Protein AF-A0A357VS96-F1 (afdb_monomer_lite)

Secondary structure (DSSP, 8-state):
-------EEE--HHHHT-TTSHHHHHHHTT-S---EEE--GGGHHHHHHHHHTTS-TT-S------SGGGGT---S--EEEE---SS--HHHHHHHHT-SEEEEHHHHHHHHHHT-PPP-EEPTT--BHHHHHHHHHHTT--HHHHHHHHHHTTPPPBS-TT----

Sequence (166 aa):
HKTNREIEVTDDSSIINEKGKDTAFFKESGAQNVILLKTNYEGLLEGYRRARKLLDEDIEYLIIEGNSILDFIRPTLVIYIDSGDSQEKESAIKAKGKADIIIDRENLEKLIKVGNSMKFKINFEQVSCFNAHVICKALNIKLPKFGKMLDDQNIKVRYCQLGLFK

pLDDT: mean 82.89, std 13.29, range [37.22, 96.75]

Foldseek 3Di:
DDPDFDKDKDQPPVVQCPPPDPSVVCVVVPNPGGMDIDGDLVNLLVSVVVNVVVDDPPDPDDDDDDQSCVVPDDDLAQEQEAAVDPDDDPSNVNSVVSHQKYAYPVQVVVCVVPVDDGDIDGDQPDQAVSSLVVCCVVVVNDSVRSLVVCVVVVHDHPPDPPPSRD

Radius of gyration: 17.97 Å; chains: 1; bounding box: 54×33×39 Å

Structure (mmCIF, N/CA/C/O backbone):
data_AF-A0A357VS96-F1
#
_entry.id   AF-A0A357VS96-F1
#
loop_
_atom_site.group_PDB
_atom_site.id
_atom_site.type_symbol
_atom_site.label_atom_id
_atom_site.label_alt_id
_atom_site.label_comp_id
_atom_site.label_asym_id
_atom_site.label_entity_id
_atom_site.label_seq_id
_atom_site.pdbx_PDB_ins_code
_atom_site.Cartn_x
_atom_site.Cartn_y
_atom_site.Cartn_z
_atom_site.occupancy
_atom_site.B_iso_or_equiv
_atom_site.auth_seq_id
_atom_site.auth_comp_id
_atom_site.auth_asym_id
_atom_site.auth_atom_id
_atom_site.pdbx_PDB_model_num
ATOM 1 N N . HIS A 1 1 ? 28.939 12.787 -7.148 1.00 42.66 1 HIS A N 1
ATOM 2 C CA . HIS A 1 1 ? 28.144 11.551 -7.002 1.00 42.66 1 HIS A CA 1
ATOM 3 C C . HIS A 1 1 ? 27.501 11.221 -8.342 1.00 42.66 1 HIS A C 1
ATOM 5 O O . HIS A 1 1 ? 26.777 12.058 -8.861 1.00 42.66 1 HIS A O 1
ATOM 11 N N . LYS A 1 2 ? 27.832 10.077 -8.959 1.00 37.22 2 LYS A N 1
ATOM 12 C CA . LYS A 1 2 ? 27.220 9.647 -10.227 1.00 37.22 2 LYS A CA 1
ATOM 13 C C . LYS A 1 2 ? 25.803 9.139 -9.938 1.00 37.22 2 LYS A C 1
ATOM 15 O O . LYS A 1 2 ? 25.635 8.062 -9.382 1.00 37.22 2 LYS A O 1
ATOM 20 N N . THR A 1 3 ? 24.808 9.943 -10.282 1.00 46.16 3 THR A N 1
ATOM 21 C CA . THR A 1 3 ? 23.375 9.634 -10.255 1.00 46.16 3 THR A CA 1
ATOM 22 C C . THR A 1 3 ? 23.017 8.724 -11.431 1.00 46.16 3 THR A C 1
ATOM 24 O O . THR A 1 3 ? 22.400 9.166 -12.398 1.00 46.16 3 THR A O 1
ATOM 27 N N . ASN A 1 4 ? 23.423 7.451 -11.398 1.00 51.84 4 ASN A N 1
ATOM 28 C CA . ASN A 1 4 ? 22.893 6.503 -12.378 1.00 51.84 4 ASN A CA 1
ATOM 29 C C . ASN A 1 4 ? 21.443 6.183 -11.985 1.00 51.84 4 ASN A C 1
ATOM 31 O O . ASN A 1 4 ? 21.188 5.593 -10.936 1.00 51.84 4 ASN A O 1
ATOM 35 N N . ARG A 1 5 ? 20.480 6.648 -12.790 1.00 64.69 5 ARG A N 1
ATOM 36 C CA . ARG A 1 5 ? 19.056 6.298 -12.669 1.00 64.69 5 ARG A CA 1
ATOM 37 C C . ARG A 1 5 ? 18.839 4.927 -13.304 1.00 64.69 5 ARG A C 1
ATOM 39 O O . ARG A 1 5 ? 18.261 4.830 -14.384 1.00 64.69 5 ARG A O 1
ATOM 46 N N . GLU A 1 6 ? 19.365 3.883 -12.678 1.00 86.06 6 GLU A N 1
ATOM 47 C CA . GLU A 1 6 ? 19.034 2.520 -13.088 1.00 86.06 6 GLU A CA 1
ATOM 48 C C . GLU A 1 6 ? 17.599 2.229 -12.651 1.00 86.06 6 GLU A C 1
ATOM 50 O O . GLU A 1 6 ? 17.299 2.111 -11.464 1.00 86.06 6 GLU A O 1
ATOM 55 N N . ILE A 1 7 ? 16.706 2.223 -13.641 1.00 95.12 7 ILE A N 1
ATOM 56 C CA . ILE A 1 7 ? 15.288 1.913 -13.494 1.00 95.12 7 ILE A CA 1
ATOM 57 C C . ILE A 1 7 ? 15.057 0.591 -14.218 1.00 95.12 7 ILE A C 1
ATOM 59 O O . ILE A 1 7 ? 15.095 0.542 -15.448 1.00 95.12 7 ILE A O 1
ATOM 63 N N . GLU A 1 8 ? 14.796 -0.460 -13.453 1.00 96.00 8 GLU A N 1
ATOM 64 C CA . GLU A 1 8 ? 14.389 -1.773 -13.947 1.00 96.00 8 GLU A CA 1
ATOM 65 C C . GLU A 1 8 ? 12.875 -1.905 -13.757 1.00 96.00 8 GLU A C 1
ATOM 67 O O . GLU A 1 8 ? 12.371 -1.768 -12.641 1.00 96.00 8 GLU A O 1
ATOM 72 N N . VAL A 1 9 ? 12.150 -2.140 -14.850 1.00 96.50 9 VAL A N 1
ATOM 73 C CA . VAL A 1 9 ? 10.712 -2.433 -14.842 1.00 96.50 9 VAL A CA 1
ATOM 74 C C . VAL A 1 9 ? 10.491 -3.672 -15.686 1.00 96.50 9 VAL A C 1
ATOM 76 O O . VAL A 1 9 ? 10.899 -3.686 -16.846 1.00 96.50 9 VAL A O 1
ATOM 79 N N . THR A 1 10 ? 9.873 -4.698 -15.110 1.00 95.25 10 THR A N 1
ATOM 80 C CA . THR A 1 10 ? 9.643 -5.966 -15.805 1.00 95.25 10 THR A CA 1
ATOM 81 C C . THR A 1 10 ? 8.394 -6.678 -15.295 1.00 95.25 10 THR A C 1
ATOM 83 O O . THR A 1 10 ? 8.080 -6.640 -14.104 1.00 95.25 10 THR A O 1
ATOM 86 N N . ASP A 1 11 ? 7.701 -7.334 -16.215 1.00 94.38 11 ASP A N 1
ATOM 87 C CA . ASP A 1 11 ? 6.606 -8.286 -16.023 1.00 94.38 11 ASP A CA 1
ATOM 88 C C . ASP A 1 11 ? 7.006 -9.703 -16.493 1.00 94.38 11 ASP A C 1
ATOM 90 O O . ASP A 1 11 ? 6.162 -10.593 -16.620 1.00 94.38 11 ASP A O 1
ATOM 94 N N . ASP A 1 12 ? 8.306 -9.936 -16.731 1.00 95.19 12 ASP A N 1
ATOM 95 C CA . ASP A 1 12 ? 8.836 -11.223 -17.182 1.00 95.19 12 ASP A CA 1
ATOM 96 C C . ASP A 1 12 ? 8.476 -12.334 -16.188 1.00 95.19 12 ASP A C 1
ATOM 98 O O . ASP A 1 12 ? 8.900 -12.348 -15.028 1.00 95.19 12 ASP A O 1
ATOM 102 N N . SER A 1 13 ? 7.718 -13.314 -16.677 1.00 93.12 13 SER A N 1
ATOM 103 C CA . SER A 1 13 ? 7.218 -14.433 -15.881 1.00 93.12 13 SER A CA 1
ATOM 104 C C . SER A 1 13 ? 8.324 -15.251 -15.208 1.00 93.12 13 SER A C 1
ATOM 106 O O . SER A 1 13 ? 8.076 -15.820 -14.147 1.00 93.12 13 SER A O 1
ATOM 108 N N . SER A 1 14 ? 9.529 -15.323 -15.777 1.00 93.94 14 SER A N 1
ATOM 109 C CA . SER A 1 14 ? 10.661 -16.031 -15.164 1.00 93.94 14 SER A CA 1
ATOM 110 C C . SER A 1 14 ? 11.183 -15.331 -13.906 1.00 93.94 14 SER A C 1
ATOM 112 O O . SER A 1 14 ? 11.597 -16.002 -12.963 1.00 93.94 14 SER A O 1
ATOM 114 N N . ILE A 1 15 ? 11.100 -13.997 -13.864 1.00 93.12 15 ILE A N 1
ATOM 115 C CA . ILE A 1 15 ? 11.494 -13.172 -12.717 1.00 93.12 15 ILE A CA 1
ATOM 116 C C . ILE A 1 15 ? 10.352 -13.110 -11.699 1.00 93.12 15 ILE A C 1
ATOM 118 O O . ILE A 1 15 ? 10.576 -13.281 -10.501 1.00 93.12 15 ILE A O 1
ATOM 122 N N . ILE A 1 16 ? 9.122 -12.885 -12.172 1.00 94.75 16 ILE A N 1
ATOM 123 C CA . ILE A 1 16 ? 7.942 -12.732 -11.314 1.00 94.75 16 ILE A CA 1
ATOM 124 C C . ILE A 1 16 ? 7.650 -14.010 -10.525 1.00 94.75 16 ILE A C 1
ATOM 126 O O . ILE A 1 16 ? 7.382 -13.922 -9.329 1.00 94.75 16 ILE A O 1
ATOM 130 N N . ASN A 1 17 ? 7.740 -15.181 -11.163 1.00 93.25 17 ASN A N 1
ATOM 131 C CA . ASN A 1 17 ? 7.393 -16.468 -10.550 1.00 93.25 17 ASN A CA 1
ATOM 132 C C . ASN A 1 17 ? 8.564 -17.139 -9.812 1.00 93.25 17 ASN A C 1
ATOM 134 O O . ASN A 1 17 ? 8.486 -18.323 -9.473 1.00 93.25 17 ASN A O 1
ATOM 138 N N . GLU A 1 18 ? 9.669 -16.427 -9.583 1.00 94.31 18 GLU A N 1
ATOM 139 C CA . GLU A 1 18 ? 10.793 -16.981 -8.837 1.00 94.31 18 GLU A CA 1
ATOM 140 C C . GLU A 1 18 ? 10.385 -17.246 -7.378 1.00 94.31 18 GLU A C 1
ATOM 142 O O . GLU A 1 18 ? 10.033 -16.335 -6.625 1.00 94.31 18 GLU A O 1
ATOM 147 N N . LYS A 1 19 ? 10.423 -18.523 -6.979 1.00 91.50 19 LYS A N 1
ATOM 148 C CA . LYS A 1 19 ? 9.942 -18.973 -5.667 1.00 91.50 19 LYS A CA 1
ATOM 149 C C . LYS A 1 19 ? 10.641 -18.248 -4.520 1.00 91.50 19 LYS A C 1
ATOM 151 O O . LYS A 1 19 ? 11.864 -18.147 -4.485 1.00 91.50 19 LYS A O 1
ATOM 156 N N . GLY A 1 20 ? 9.846 -17.834 -3.536 1.00 88.88 20 GLY A N 1
ATOM 157 C CA . GLY A 1 20 ? 10.329 -17.165 -2.329 1.00 88.88 20 GLY A CA 1
ATOM 158 C C . GLY A 1 20 ? 10.522 -15.654 -2.471 1.00 88.88 20 GLY A C 1
ATOM 159 O O . GLY A 1 20 ? 10.934 -15.028 -1.499 1.00 88.88 20 GLY A O 1
ATOM 160 N N . LYS A 1 21 ? 10.217 -15.065 -3.636 1.00 91.06 21 LYS A N 1
ATOM 161 C CA . LYS A 1 21 ? 10.172 -13.608 -3.822 1.00 91.06 21 LYS A CA 1
ATOM 162 C C . LYS A 1 21 ? 8.767 -13.046 -3.619 1.00 91.06 21 LYS A C 1
ATOM 164 O O . LYS A 1 21 ? 7.775 -13.718 -3.895 1.00 91.06 21 LYS A O 1
ATOM 169 N N . ASP A 1 22 ? 8.697 -11.773 -3.236 1.00 88.44 22 ASP A N 1
ATOM 170 C CA . ASP A 1 22 ? 7.440 -11.041 -3.016 1.00 88.44 22 ASP A CA 1
ATOM 171 C C . ASP A 1 22 ? 6.542 -11.036 -4.264 1.00 88.44 22 ASP A C 1
ATOM 173 O O . ASP A 1 22 ? 5.327 -11.213 -4.181 1.00 88.44 22 ASP A O 1
ATOM 177 N N . THR A 1 23 ? 7.141 -10.942 -5.455 1.00 91.94 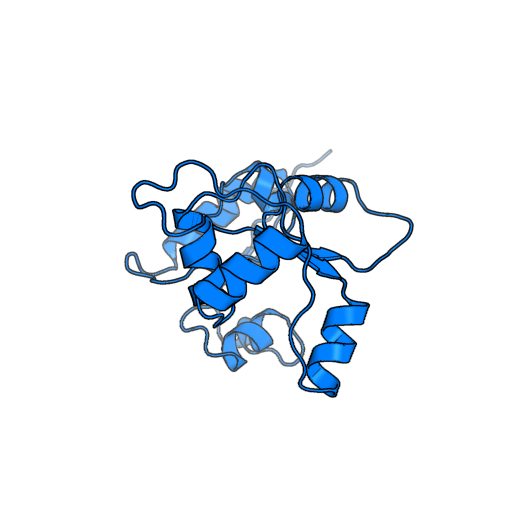23 THR A N 1
ATOM 178 C CA . THR A 1 23 ? 6.417 -11.004 -6.735 1.00 91.94 23 THR A CA 1
ATOM 179 C C . THR A 1 23 ? 5.705 -12.339 -6.952 1.00 91.94 23 THR A C 1
ATOM 181 O O . THR A 1 23 ? 4.584 -12.353 -7.465 1.00 91.94 23 THR A O 1
ATOM 184 N N . ALA A 1 24 ? 6.311 -13.449 -6.521 1.00 92.31 24 ALA A N 1
ATOM 185 C CA . ALA A 1 24 ? 5.697 -14.767 -6.618 1.00 92.31 24 ALA A CA 1
ATOM 186 C C . ALA A 1 24 ? 4.523 -14.882 -5.640 1.00 92.31 24 ALA A C 1
ATOM 188 O O . ALA A 1 24 ? 3.460 -15.359 -6.028 1.00 92.31 24 ALA A O 1
ATOM 189 N N . PHE A 1 25 ? 4.658 -14.343 -4.422 1.00 91.94 25 PHE A N 1
ATOM 190 C CA . PHE A 1 25 ? 3.556 -14.292 -3.457 1.00 91.94 25 PHE A CA 1
ATOM 191 C C . PHE A 1 25 ? 2.351 -13.503 -3.978 1.00 91.94 25 PHE A C 1
ATOM 193 O O . PHE A 1 25 ? 1.216 -13.964 -3.829 1.00 91.94 25 PHE A O 1
ATOM 200 N N . PHE A 1 26 ? 2.560 -12.352 -4.631 1.00 92.56 26 PHE A N 1
ATOM 201 C CA . PHE A 1 26 ? 1.460 -11.619 -5.270 1.00 92.56 26 PHE A CA 1
ATOM 202 C C . PHE A 1 26 ? 0.765 -12.463 -6.339 1.00 92.56 26 PHE A C 1
ATOM 204 O O . PHE A 1 26 ? -0.468 -12.512 -6.381 1.00 92.56 26 PHE A O 1
ATOM 211 N N . LYS A 1 27 ? 1.540 -13.162 -7.175 1.00 93.19 27 LYS A N 1
ATOM 212 C CA . LYS A 1 27 ? 0.986 -14.001 -8.238 1.00 93.19 27 LYS A CA 1
ATOM 213 C C . LYS A 1 27 ? 0.190 -15.185 -7.685 1.00 93.19 27 LYS A C 1
ATOM 215 O O . LYS A 1 27 ? -0.939 -15.411 -8.115 1.00 93.19 27 LYS A O 1
ATOM 220 N N . GLU A 1 28 ? 0.739 -15.892 -6.700 1.00 93.31 28 GLU A N 1
ATOM 221 C CA . GLU A 1 28 ? 0.096 -17.023 -6.014 1.00 93.31 28 GLU A CA 1
ATOM 222 C C . GLU A 1 28 ? -1.173 -16.604 -5.257 1.00 93.31 28 GLU A C 1
ATOM 224 O O . GLU A 1 28 ? -2.133 -17.369 -5.184 1.00 93.31 28 GLU A O 1
ATOM 229 N N . SER A 1 29 ? -1.217 -15.363 -4.763 1.00 90.50 29 SER A N 1
ATOM 230 C CA . SER A 1 29 ? -2.394 -14.780 -4.104 1.00 90.50 29 SER A CA 1
ATOM 231 C C . SER A 1 29 ? -3.509 -14.371 -5.079 1.00 90.50 29 SER A C 1
ATOM 233 O O . SER A 1 29 ? -4.541 -13.860 -4.648 1.00 90.50 29 SER A O 1
ATOM 235 N N . GLY A 1 30 ? -3.322 -14.591 -6.386 1.00 91.75 30 GLY A N 1
ATOM 236 C CA . GLY A 1 30 ? -4.333 -14.355 -7.416 1.00 91.75 30 GLY A CA 1
ATOM 237 C C . GLY A 1 30 ? -4.215 -13.019 -8.152 1.00 91.75 30 GLY A C 1
ATOM 238 O O . GLY A 1 30 ? -5.141 -12.656 -8.877 1.00 91.75 30 GLY A O 1
ATOM 239 N N . ALA A 1 31 ? -3.105 -12.284 -8.012 1.00 92.75 31 ALA A N 1
ATOM 240 C CA . ALA A 1 31 ? -2.889 -11.079 -8.809 1.00 92.75 31 ALA A CA 1
ATOM 241 C C . ALA A 1 31 ? -2.842 -11.415 -10.313 1.00 92.75 31 ALA A C 1
ATOM 243 O O . ALA A 1 31 ? -2.077 -12.274 -10.767 1.00 92.75 31 ALA A O 1
ATOM 244 N N . GLN A 1 32 ? -3.658 -10.715 -11.104 1.00 92.25 32 GLN A N 1
ATOM 245 C CA . GLN A 1 32 ? -3.711 -10.905 -12.556 1.00 92.25 32 GLN A CA 1
ATOM 246 C C . GLN A 1 32 ? -2.398 -10.453 -13.204 1.00 92.25 32 GLN A C 1
ATOM 248 O O . GLN A 1 32 ? -1.726 -11.259 -13.851 1.00 92.25 32 GLN A O 1
ATOM 253 N N . ASN A 1 33 ? -1.980 -9.221 -12.907 1.00 92.62 33 ASN A N 1
ATOM 254 C CA . ASN A 1 33 ? -0.752 -8.613 -13.412 1.00 92.62 33 ASN A CA 1
ATOM 255 C C . ASN A 1 33 ? 0.181 -8.305 -12.232 1.00 92.62 33 ASN A C 1
ATOM 257 O O . ASN A 1 33 ? -0.258 -7.757 -11.220 1.00 92.62 33 ASN A O 1
ATOM 261 N N . VAL A 1 34 ? 1.464 -8.654 -12.353 1.00 95.31 34 VAL A N 1
ATOM 262 C CA . VAL A 1 34 ? 2.495 -8.356 -11.345 1.00 95.31 34 VAL A CA 1
ATOM 263 C C . VAL A 1 34 ? 3.687 -7.743 -12.058 1.00 95.31 34 VAL A C 1
ATOM 265 O O . VAL A 1 34 ? 4.185 -8.310 -13.026 1.00 95.31 34 VAL A O 1
ATOM 268 N N . ILE A 1 35 ? 4.135 -6.588 -11.572 1.00 96.56 35 ILE A N 1
ATOM 269 C CA . ILE A 1 35 ? 5.260 -5.849 -12.142 1.00 96.56 35 ILE A CA 1
ATOM 270 C C . ILE A 1 35 ? 6.289 -5.627 -11.052 1.00 96.56 35 ILE A C 1
ATOM 272 O O . ILE A 1 35 ? 5.976 -5.127 -9.972 1.00 96.56 35 ILE A O 1
ATOM 276 N N . LEU A 1 36 ? 7.534 -5.946 -11.373 1.00 96.44 36 LEU A N 1
ATOM 277 C CA . LEU A 1 36 ? 8.682 -5.599 -10.564 1.00 96.44 36 LEU A CA 1
ATOM 278 C C . LEU A 1 36 ? 9.220 -4.238 -11.010 1.00 96.44 36 LEU A C 1
ATOM 280 O O . LEU A 1 36 ? 9.577 -4.057 -12.172 1.00 96.44 36 LEU A O 1
ATOM 284 N N . LEU A 1 37 ? 9.309 -3.298 -10.069 1.00 96.25 37 LEU A N 1
ATOM 285 C CA . LEU A 1 37 ? 9.976 -2.010 -10.241 1.00 96.25 37 LEU A CA 1
ATOM 286 C C . LEU A 1 37 ? 11.151 -1.921 -9.262 1.00 96.25 37 LEU A C 1
ATOM 288 O O . LEU A 1 37 ? 10.939 -1.853 -8.053 1.00 96.25 37 LEU A O 1
ATOM 292 N N . LYS A 1 38 ? 12.383 -1.864 -9.777 1.00 95.12 38 LYS A N 1
ATOM 293 C CA . LYS A 1 38 ? 13.580 -1.566 -8.978 1.00 95.12 38 LYS A CA 1
ATOM 294 C C . LYS A 1 38 ? 14.207 -0.259 -9.432 1.00 95.12 38 LYS A C 1
ATOM 296 O O . LYS A 1 38 ? 14.473 -0.056 -10.613 1.00 95.12 38 LYS A O 1
ATOM 301 N N . THR A 1 39 ? 14.443 0.636 -8.481 1.00 95.38 39 THR A N 1
ATOM 302 C CA . THR A 1 39 ? 15.078 1.933 -8.723 1.00 95.38 39 THR A CA 1
ATOM 303 C C . THR A 1 39 ? 15.516 2.562 -7.402 1.00 95.38 39 THR A C 1
ATOM 305 O O . THR A 1 39 ? 15.037 2.190 -6.331 1.00 95.38 39 THR A O 1
ATOM 308 N N . ASN A 1 40 ? 16.399 3.556 -7.480 1.00 93.19 40 ASN A N 1
ATOM 309 C CA . ASN A 1 40 ? 16.608 4.517 -6.399 1.00 93.19 40 ASN A CA 1
ATOM 310 C C . ASN A 1 40 ? 15.450 5.531 -6.304 1.00 93.19 40 ASN A C 1
ATOM 312 O O . ASN A 1 40 ? 14.563 5.576 -7.163 1.00 93.19 40 ASN A O 1
ATOM 316 N N . TYR A 1 41 ? 15.476 6.357 -5.254 1.00 93.06 41 TYR A N 1
ATOM 317 C CA . TYR A 1 41 ? 14.455 7.368 -4.968 1.00 93.06 41 TYR A CA 1
ATOM 318 C C . TYR A 1 41 ? 14.265 8.354 -6.133 1.00 93.06 41 TYR A C 1
ATOM 320 O O . TYR A 1 41 ? 13.137 8.662 -6.510 1.00 93.06 41 TYR A O 1
ATOM 328 N N . GLU A 1 42 ? 15.356 8.801 -6.761 1.00 94.56 42 GLU A N 1
ATOM 329 C CA . GLU A 1 42 ? 15.335 9.761 -7.869 1.00 94.56 42 GLU A CA 1
ATOM 330 C C . GLU A 1 42 ? 14.653 9.213 -9.128 1.00 94.56 42 GLU A C 1
ATOM 332 O O . GLU A 1 42 ? 14.096 9.983 -9.914 1.00 94.56 42 GLU A O 1
ATOM 337 N N . GLY A 1 43 ? 14.708 7.896 -9.343 1.00 95.50 43 GLY A N 1
ATOM 338 C CA . GLY A 1 43 ? 14.045 7.225 -10.457 1.00 95.50 43 GLY A CA 1
ATOM 339 C C . GLY A 1 43 ? 12.624 6.748 -10.152 1.00 95.50 43 GLY A C 1
ATOM 340 O O . GLY A 1 43 ? 11.940 6.311 -11.074 1.00 95.50 43 GLY A O 1
ATOM 341 N N . LEU A 1 44 ? 12.140 6.854 -8.908 1.00 95.31 44 LEU A N 1
ATOM 342 C CA . LEU A 1 44 ? 10.903 6.197 -8.473 1.00 95.31 44 LEU A CA 1
ATOM 343 C C . LEU A 1 44 ? 9.648 6.681 -9.207 1.00 95.31 44 LEU A C 1
ATOM 345 O O . LEU A 1 44 ? 8.854 5.859 -9.660 1.00 95.31 44 LEU A O 1
ATOM 349 N N . LEU A 1 45 ? 9.487 7.994 -9.398 1.00 95.81 45 LEU A N 1
ATOM 350 C CA . LEU A 1 45 ? 8.337 8.538 -10.132 1.00 95.81 45 LEU A CA 1
ATOM 351 C C . LEU A 1 45 ? 8.330 8.109 -11.607 1.00 95.81 45 LEU A C 1
ATOM 353 O O . LEU A 1 45 ? 7.281 7.785 -12.160 1.00 95.81 45 LEU A O 1
ATOM 357 N N . GLU A 1 46 ? 9.496 8.112 -12.251 1.00 96.50 46 GLU A N 1
ATOM 358 C CA . GLU A 1 46 ? 9.627 7.690 -13.648 1.00 96.50 46 GLU A CA 1
ATOM 359 C C . GLU A 1 46 ? 9.431 6.176 -13.789 1.00 96.50 46 GLU A C 1
ATOM 361 O O . GLU A 1 46 ? 8.695 5.724 -14.664 1.00 96.50 46 GLU A O 1
ATOM 366 N N . GLY A 1 47 ? 10.017 5.392 -12.886 1.00 96.75 47 GLY A N 1
ATOM 367 C CA . GLY A 1 47 ? 9.819 3.951 -12.814 1.00 96.75 47 GLY A CA 1
ATOM 368 C C . GLY A 1 47 ? 8.355 3.577 -12.601 1.00 96.75 47 GLY A C 1
ATOM 369 O O . GLY A 1 47 ? 7.832 2.735 -13.327 1.00 96.75 47 GLY A O 1
ATOM 370 N N . TYR A 1 48 ? 7.655 4.270 -11.700 1.00 96.31 48 TYR A N 1
ATOM 371 C CA . TYR A 1 48 ? 6.218 4.092 -11.496 1.00 96.31 48 TYR A CA 1
ATOM 372 C C . TYR A 1 48 ? 5.420 4.381 -12.773 1.00 96.31 48 TYR A C 1
ATOM 374 O O . TYR A 1 48 ? 4.551 3.597 -13.147 1.00 96.31 48 TYR A O 1
ATOM 382 N N . ARG A 1 49 ? 5.735 5.466 -13.495 1.00 95.81 49 ARG A N 1
ATOM 383 C CA . ARG A 1 49 ? 5.074 5.787 -14.773 1.00 95.81 49 ARG A CA 1
ATOM 384 C C . ARG A 1 49 ? 5.305 4.718 -15.836 1.00 95.81 49 ARG A C 1
ATOM 386 O O . ARG A 1 49 ? 4.393 4.445 -16.609 1.00 95.81 49 ARG A O 1
ATOM 393 N N . ARG A 1 50 ? 6.499 4.123 -15.889 1.00 96.44 50 ARG A N 1
ATOM 394 C CA . ARG A 1 50 ? 6.806 3.011 -16.803 1.00 96.44 50 ARG A CA 1
ATOM 395 C C . ARG A 1 50 ? 6.041 1.751 -16.425 1.00 96.44 50 ARG A C 1
ATOM 397 O O . ARG A 1 50 ? 5.382 1.192 -17.289 1.00 96.44 50 ARG A O 1
ATOM 404 N N . ALA A 1 51 ? 6.053 1.374 -15.147 1.00 95.69 51 ALA A N 1
ATOM 405 C CA . ALA A 1 51 ? 5.274 0.247 -14.640 1.00 95.69 51 ALA A CA 1
ATOM 406 C C . ALA A 1 51 ? 3.779 0.428 -14.936 1.00 95.69 51 ALA A C 1
ATOM 408 O O . ALA A 1 51 ? 3.118 -0.490 -15.403 1.00 95.69 51 ALA A O 1
ATOM 409 N N . ARG A 1 52 ? 3.247 1.643 -14.764 1.00 93.88 52 ARG A N 1
ATOM 410 C CA . ARG A 1 52 ? 1.833 1.928 -15.021 1.00 93.88 52 ARG A CA 1
ATOM 411 C C . ARG A 1 52 ? 1.410 1.684 -16.470 1.00 93.88 52 ARG A C 1
ATOM 413 O O . ARG A 1 52 ? 0.271 1.300 -16.684 1.00 93.88 52 ARG A O 1
ATOM 420 N N . LYS A 1 53 ? 2.307 1.877 -17.441 1.00 94.00 53 LYS A N 1
ATOM 421 C CA . LYS A 1 53 ? 2.029 1.629 -18.867 1.00 94.00 53 LYS A CA 1
ATOM 422 C C . LYS A 1 53 ? 1.930 0.145 -19.229 1.00 94.00 53 LYS A C 1
ATOM 424 O O . LYS A 1 53 ? 1.454 -0.157 -20.313 1.00 94.00 53 LYS A O 1
ATOM 429 N N . LEU A 1 54 ? 2.413 -0.746 -18.364 1.00 92.62 54 LEU A N 1
ATOM 430 C CA . LEU A 1 54 ? 2.315 -2.197 -18.549 1.00 92.62 54 LEU A CA 1
ATOM 431 C C . LEU A 1 54 ? 1.038 -2.777 -17.921 1.00 92.62 54 LEU A C 1
ATOM 433 O O . LEU A 1 54 ? 0.801 -3.975 -18.013 1.00 92.62 54 LEU A O 1
ATOM 437 N N . LEU A 1 55 ? 0.243 -1.953 -17.233 1.00 91.00 55 LEU A N 1
ATOM 438 C CA . LEU A 1 55 ? -1.010 -2.370 -16.613 1.00 91.00 55 LEU A CA 1
ATOM 439 C C . LEU A 1 55 ? -2.188 -1.973 -17.493 1.00 91.00 55 LEU A C 1
ATOM 441 O O . LEU A 1 55 ? -2.166 -0.908 -18.111 1.00 91.00 55 LEU A O 1
ATOM 445 N N . ASP A 1 56 ? -3.232 -2.795 -17.462 1.00 87.19 56 ASP A N 1
ATOM 446 C CA . ASP A 1 56 ? -4.500 -2.492 -18.114 1.00 87.19 56 ASP A CA 1
ATOM 447 C C . ASP A 1 56 ? -5.115 -1.196 -17.553 1.00 87.19 56 ASP A C 1
ATOM 449 O O . ASP A 1 56 ? -4.935 -0.834 -16.379 1.00 87.19 56 ASP A O 1
ATOM 453 N N . GLU A 1 57 ? -5.834 -0.461 -18.402 1.00 84.19 57 GLU A N 1
ATOM 454 C CA . GLU A 1 57 ? -6.467 0.800 -18.001 1.00 84.19 57 GLU A CA 1
ATOM 455 C C . GLU A 1 57 ? -7.627 0.580 -17.016 1.00 84.19 57 GLU A C 1
ATOM 457 O O . GLU A 1 57 ? -7.885 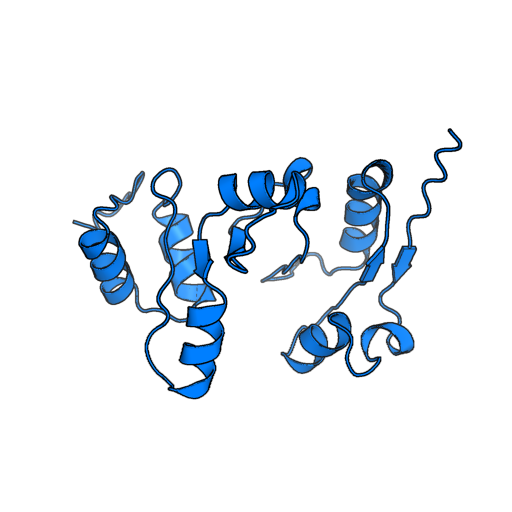1.439 -16.172 1.00 84.19 57 GLU A O 1
ATOM 462 N N . ASP A 1 58 ? -8.286 -0.579 -17.083 1.00 88.31 58 ASP A N 1
ATOM 463 C CA . ASP A 1 58 ? -9.514 -0.931 -16.364 1.00 88.31 58 ASP A CA 1
ATOM 464 C C . ASP A 1 58 ? -9.287 -1.771 -15.095 1.00 88.31 58 ASP A C 1
ATOM 466 O O . ASP A 1 58 ? -10.208 -2.416 -14.592 1.00 88.31 58 ASP A O 1
ATOM 470 N N . ILE A 1 59 ? -8.082 -1.731 -14.519 1.00 90.50 59 ILE A N 1
ATOM 471 C CA . ILE A 1 59 ? -7.800 -2.463 -13.280 1.00 90.50 59 ILE A CA 1
ATOM 472 C C . ILE A 1 59 ? -8.709 -2.029 -12.112 1.00 90.50 59 ILE A C 1
ATOM 474 O O . ILE A 1 59 ? -8.768 -0.858 -11.732 1.00 90.50 59 ILE A O 1
ATOM 478 N N . GLU A 1 60 ? -9.366 -2.996 -11.466 1.00 86.81 60 GLU A N 1
ATOM 479 C CA . GLU A 1 60 ? -10.199 -2.718 -10.284 1.00 86.81 60 GLU A CA 1
ATOM 480 C C . GLU A 1 60 ? -9.338 -2.370 -9.057 1.00 86.81 60 GLU A C 1
ATOM 482 O O . GLU A 1 60 ? -9.686 -1.491 -8.264 1.00 86.81 60 GLU A O 1
ATOM 487 N N . TYR A 1 61 ? -8.187 -3.038 -8.915 1.00 88.81 61 TYR A N 1
ATOM 488 C CA . TYR A 1 61 ? -7.290 -2.895 -7.771 1.00 88.81 61 TYR A CA 1
ATOM 489 C C . TYR A 1 61 ? -5.825 -2.816 -8.189 1.00 88.81 61 TYR A C 1
ATOM 491 O O . TYR A 1 61 ? -5.332 -3.649 -8.945 1.00 88.81 61 TYR A O 1
ATOM 499 N N . LEU A 1 62 ? -5.111 -1.840 -7.622 1.00 92.94 62 LEU A N 1
ATOM 500 C CA . LEU A 1 62 ? -3.657 -1.732 -7.698 1.00 92.94 62 LEU A CA 1
ATOM 501 C C . LEU A 1 62 ? -3.071 -1.843 -6.296 1.00 92.94 62 LEU A C 1
ATOM 503 O O . LEU A 1 62 ? -3.321 -0.979 -5.455 1.00 92.94 62 LEU A O 1
ATOM 507 N N . ILE A 1 63 ? -2.259 -2.870 -6.067 1.00 93.31 63 ILE A N 1
ATOM 508 C CA . ILE A 1 63 ? -1.473 -3.007 -4.843 1.00 93.31 63 ILE A CA 1
ATOM 509 C C . ILE A 1 63 ? -0.040 -2.591 -5.162 1.00 93.31 63 ILE A C 1
ATOM 511 O O . ILE A 1 63 ? 0.537 -3.038 -6.151 1.00 93.31 63 ILE A O 1
ATOM 515 N N . ILE A 1 64 ? 0.514 -1.706 -4.337 1.00 94.88 64 ILE A N 1
ATOM 516 C CA . ILE A 1 64 ? 1.897 -1.244 -4.444 1.00 94.88 64 ILE A CA 1
ATOM 517 C C . ILE A 1 64 ? 2.552 -1.473 -3.092 1.00 94.88 64 ILE A C 1
ATOM 519 O O . ILE A 1 64 ? 2.074 -0.967 -2.077 1.00 94.88 64 ILE A O 1
ATOM 523 N N . GLU A 1 65 ? 3.659 -2.200 -3.092 1.00 93.19 65 GLU A N 1
ATOM 524 C CA . GLU A 1 65 ? 4.511 -2.344 -1.922 1.00 93.19 65 GLU A CA 1
ATOM 525 C C . GLU A 1 65 ? 5.637 -1.302 -1.965 1.00 93.19 65 GLU A C 1
ATOM 527 O O . GLU A 1 65 ? 6.339 -1.164 -2.968 1.00 93.19 65 GLU A O 1
ATOM 532 N N . GLY A 1 66 ? 5.813 -0.556 -0.874 1.00 93.44 66 GLY A N 1
ATOM 533 C CA . GLY A 1 66 ? 6.954 0.338 -0.697 1.00 93.44 66 GLY A CA 1
ATOM 534 C C . GLY A 1 66 ? 6.616 1.623 0.051 1.00 93.44 66 GLY A C 1
ATOM 535 O O . GLY A 1 66 ? 5.573 2.235 -0.150 1.00 93.44 66 GLY A O 1
ATOM 536 N N . ASN A 1 67 ? 7.546 2.079 0.889 1.00 94.88 67 ASN A N 1
ATOM 537 C CA . ASN A 1 67 ? 7.347 3.280 1.704 1.00 94.88 67 ASN A CA 1
ATOM 538 C C . ASN A 1 67 ? 7.562 4.571 0.901 1.00 94.88 67 ASN A C 1
ATOM 540 O O . ASN A 1 67 ? 6.753 5.494 0.955 1.00 94.88 67 ASN A O 1
ATOM 544 N N . SER A 1 68 ? 8.650 4.638 0.128 1.00 95.00 68 SER A N 1
ATOM 545 C CA . SER A 1 68 ? 9.067 5.863 -0.570 1.00 95.00 68 SER A CA 1
ATOM 546 C C . SER A 1 68 ? 8.123 6.294 -1.693 1.00 95.00 68 SER A C 1
ATOM 548 O O . SER A 1 68 ? 8.116 7.463 -2.064 1.00 95.00 68 SER A O 1
ATOM 550 N N . ILE A 1 69 ? 7.298 5.389 -2.234 1.00 95.62 69 ILE A N 1
ATOM 551 C CA . ILE A 1 69 ? 6.346 5.737 -3.301 1.00 95.62 69 ILE A CA 1
ATOM 552 C C . ILE A 1 69 ? 5.281 6.731 -2.813 1.00 95.62 69 ILE A C 1
ATOM 554 O O . ILE A 1 69 ? 4.783 7.537 -3.597 1.00 95.62 69 ILE A O 1
ATOM 558 N N . LEU A 1 70 ? 5.003 6.747 -1.504 1.00 95.31 70 LEU A N 1
ATOM 559 C CA . LEU A 1 70 ? 4.057 7.662 -0.859 1.00 95.31 70 LEU A CA 1
ATOM 560 C C . LEU A 1 70 ? 4.496 9.134 -0.910 1.00 95.31 70 LEU A C 1
ATOM 562 O O . LEU A 1 70 ? 3.715 10.019 -0.560 1.00 95.31 70 LEU A O 1
ATOM 566 N N . ASP A 1 71 ? 5.738 9.424 -1.303 1.00 95.12 71 ASP A N 1
ATOM 567 C CA . ASP A 1 71 ? 6.207 10.793 -1.555 1.00 95.12 71 ASP A CA 1
ATOM 568 C C . ASP A 1 71 ? 5.825 11.299 -2.956 1.00 95.12 71 ASP A C 1
ATOM 570 O O . ASP A 1 71 ? 5.857 12.502 -3.207 1.00 95.12 71 ASP A O 1
ATOM 574 N N . PHE A 1 72 ? 5.414 10.400 -3.855 1.00 95.38 72 PHE A N 1
ATOM 575 C CA . PHE A 1 72 ? 5.159 10.701 -5.266 1.00 95.38 72 PHE A CA 1
ATOM 576 C C . PHE A 1 72 ? 3.710 10.481 -5.694 1.00 95.38 72 PHE A C 1
ATOM 578 O O . PHE A 1 72 ? 3.251 11.110 -6.648 1.00 95.38 72 PHE A O 1
ATOM 585 N N . ILE A 1 73 ? 2.993 9.584 -5.018 1.00 94.06 73 ILE A N 1
ATOM 586 C CA . ILE A 1 73 ? 1.595 9.272 -5.312 1.00 94.06 73 ILE A CA 1
ATOM 587 C C . ILE A 1 73 ? 0.748 9.378 -4.048 1.00 94.06 73 ILE A C 1
ATOM 589 O O . ILE A 1 73 ? 1.253 9.323 -2.928 1.00 94.06 73 ILE A O 1
ATOM 593 N N . ARG A 1 74 ? -0.567 9.478 -4.240 1.00 90.25 74 ARG A N 1
ATOM 594 C CA . ARG A 1 74 ? -1.553 9.432 -3.161 1.00 90.25 74 ARG A CA 1
ATOM 595 C C . ARG A 1 74 ? -2.477 8.232 -3.378 1.00 90.25 74 ARG A C 1
ATOM 597 O O . ARG A 1 74 ? -3.427 8.362 -4.151 1.00 90.25 74 ARG A O 1
ATOM 604 N N . PRO A 1 75 ? -2.184 7.071 -2.768 1.00 91.62 75 PRO A N 1
ATOM 605 C CA . PRO A 1 75 ? -3.058 5.909 -2.847 1.00 91.62 75 PRO A CA 1
ATOM 606 C C . PRO A 1 75 ? -4.418 6.192 -2.210 1.00 91.62 75 PRO A C 1
ATOM 608 O O . PRO A 1 75 ? -4.552 7.082 -1.372 1.00 91.62 75 PRO A O 1
ATOM 611 N N . THR A 1 76 ? -5.421 5.405 -2.596 1.00 87.75 76 THR A N 1
ATOM 612 C CA . THR A 1 76 ? -6.752 5.458 -1.977 1.00 87.75 76 THR A CA 1
ATOM 613 C C . THR A 1 76 ? -6.739 4.943 -0.538 1.00 87.75 76 THR A C 1
ATOM 615 O O . THR A 1 76 ? -7.496 5.433 0.293 1.00 87.75 76 THR A O 1
ATOM 618 N N . LEU A 1 77 ? -5.909 3.935 -0.266 1.00 88.06 77 LEU A N 1
ATOM 619 C CA . LEU A 1 77 ? -5.749 3.326 1.046 1.00 88.06 77 LEU A CA 1
ATOM 620 C C . LEU A 1 77 ? -4.276 2.984 1.262 1.00 88.06 77 LEU A C 1
ATOM 622 O O . LEU A 1 77 ? -3.662 2.346 0.406 1.00 88.06 77 LEU A O 1
ATOM 626 N N . VAL A 1 78 ? -3.730 3.373 2.410 1.00 91.69 78 VAL A N 1
ATOM 627 C CA . VAL A 1 78 ? -2.370 3.040 2.839 1.00 91.69 78 VAL A CA 1
ATOM 628 C C . VAL A 1 78 ? -2.437 2.144 4.073 1.00 91.69 78 VAL A C 1
ATOM 630 O O . VAL A 1 78 ? -2.891 2.559 5.142 1.00 91.69 78 VAL A O 1
ATOM 633 N N . ILE A 1 79 ? -1.957 0.909 3.921 1.00 89.81 79 ILE A N 1
ATOM 634 C CA . ILE A 1 79 ? -1.810 -0.058 5.011 1.00 89.81 79 ILE A CA 1
ATOM 635 C C . ILE A 1 79 ? -0.329 -0.138 5.372 1.00 89.81 79 ILE A C 1
ATOM 637 O O . ILE A 1 79 ? 0.502 -0.446 4.521 1.00 89.81 79 ILE A O 1
ATOM 641 N N . TYR A 1 80 ? -0.006 0.121 6.634 1.00 91.69 80 TYR A N 1
ATOM 642 C CA . TYR A 1 80 ? 1.348 0.018 7.163 1.00 91.69 80 TYR A CA 1
ATOM 643 C C . TYR A 1 80 ? 1.449 -1.160 8.131 1.00 91.69 80 TYR A C 1
ATOM 645 O O . TYR A 1 80 ? 0.651 -1.270 9.062 1.00 91.69 80 TYR A O 1
ATOM 653 N N . ILE A 1 81 ? 2.433 -2.032 7.915 1.00 88.81 81 ILE A N 1
ATOM 654 C CA . ILE A 1 81 ? 2.737 -3.142 8.821 1.00 88.81 81 ILE A CA 1
ATOM 655 C C . ILE A 1 81 ? 3.869 -2.691 9.741 1.00 88.81 81 ILE A C 1
ATOM 657 O O . ILE A 1 81 ? 5.000 -2.499 9.302 1.00 88.81 81 ILE A O 1
ATOM 661 N N . ASP A 1 82 ? 3.544 -2.503 11.013 1.00 87.94 82 ASP A N 1
ATOM 662 C CA . ASP A 1 82 ? 4.478 -2.091 12.049 1.00 87.94 82 ASP A CA 1
ATOM 663 C C . ASP A 1 82 ? 5.215 -3.315 12.596 1.00 87.94 82 ASP A C 1
ATOM 665 O O . ASP A 1 82 ? 4.605 -4.198 13.202 1.00 87.94 82 ASP A O 1
ATOM 669 N N . SER A 1 83 ? 6.523 -3.392 12.349 1.00 81.00 83 SER A N 1
ATOM 670 C CA . SER A 1 83 ? 7.373 -4.468 12.860 1.00 81.00 83 SER A CA 1
ATOM 671 C C . SER A 1 83 ? 7.676 -4.338 14.354 1.00 81.00 83 SER A C 1
ATOM 673 O O . SER A 1 83 ? 8.152 -5.308 14.937 1.00 81.00 83 SER A O 1
ATOM 675 N N . GLY A 1 84 ? 7.404 -3.184 14.977 1.00 75.06 84 GLY A N 1
ATOM 676 C CA . GLY A 1 84 ? 7.762 -2.922 16.373 1.00 75.06 84 GLY A CA 1
ATOM 677 C C . GLY A 1 84 ? 9.261 -2.682 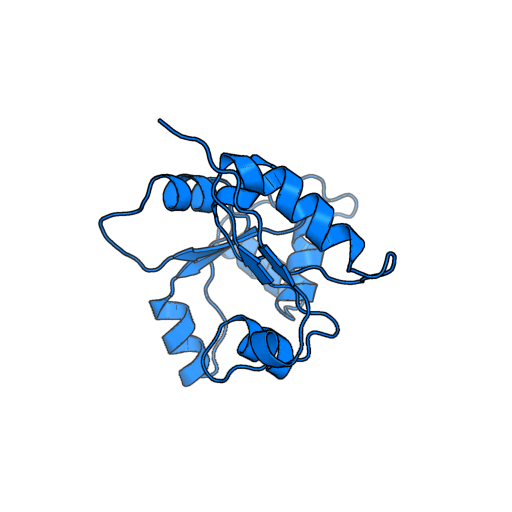16.592 1.00 75.06 84 GLY A C 1
ATOM 678 O O . GLY A 1 84 ? 9.722 -2.683 17.734 1.00 75.06 84 GLY A O 1
ATOM 679 N N . ASP A 1 85 ? 10.031 -2.479 15.518 1.00 74.12 85 ASP A N 1
ATOM 680 C CA . ASP A 1 85 ? 11.470 -2.238 15.603 1.00 74.12 85 ASP A CA 1
ATOM 681 C C . ASP A 1 85 ? 11.772 -0.908 16.306 1.00 74.12 85 ASP A C 1
ATOM 683 O O . ASP A 1 85 ? 11.196 0.137 16.006 1.00 74.12 85 ASP A O 1
ATOM 687 N N . SER A 1 86 ? 12.747 -0.924 17.215 1.00 63.34 86 SER A N 1
ATOM 688 C CA . SER A 1 86 ? 13.149 0.258 17.989 1.00 63.34 86 SER A CA 1
ATOM 689 C C . SER A 1 86 ? 13.908 1.312 1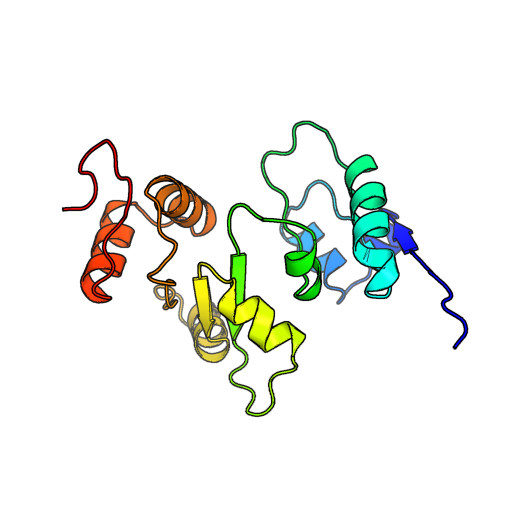7.170 1.00 63.34 86 SER A C 1
ATOM 691 O O . SER A 1 86 ? 14.056 2.447 17.623 1.00 63.34 86 SER A O 1
ATOM 693 N N . GLN A 1 87 ? 14.378 0.961 15.967 1.00 74.56 87 GLN A N 1
ATOM 694 C CA . GLN A 1 87 ? 15.048 1.868 15.031 1.00 74.56 87 GLN A CA 1
ATOM 695 C C . GLN A 1 87 ? 14.325 1.890 13.680 1.00 74.56 87 GLN A C 1
ATOM 697 O O . GLN A 1 87 ? 14.694 1.190 12.736 1.00 74.56 87 GLN A O 1
ATOM 702 N N . GLU A 1 88 ? 13.295 2.728 13.576 1.00 78.69 88 GLU A N 1
ATOM 703 C CA . GLU A 1 88 ? 12.592 2.955 12.313 1.00 78.69 88 GLU A CA 1
ATOM 704 C C . GLU A 1 88 ? 13.428 3.834 11.363 1.00 78.69 88 GLU A C 1
ATOM 706 O O . GLU A 1 88 ? 13.916 4.907 11.724 1.00 78.69 88 GLU A O 1
ATOM 711 N N . LYS A 1 89 ? 13.572 3.398 10.104 1.00 85.88 89 LYS A N 1
ATOM 712 C CA . LYS A 1 89 ? 14.149 4.226 9.029 1.00 85.88 89 LYS A CA 1
ATOM 713 C C . LYS A 1 89 ? 13.260 5.448 8.770 1.00 85.88 89 LYS A C 1
ATOM 715 O O . LYS A 1 89 ? 12.042 5.368 8.897 1.00 85.88 89 LYS A O 1
ATOM 720 N N . GLU A 1 90 ? 13.835 6.546 8.277 1.00 88.06 90 GLU A N 1
ATOM 721 C CA . GLU A 1 90 ? 13.077 7.777 7.980 1.00 88.06 90 GLU A CA 1
ATOM 722 C C . GLU A 1 90 ? 11.885 7.537 7.030 1.00 88.06 90 GLU A C 1
ATOM 724 O O . GLU A 1 90 ? 10.793 8.063 7.245 1.00 88.06 90 GLU A O 1
ATOM 729 N N . SER A 1 91 ? 12.061 6.696 6.004 1.00 88.31 91 SER A N 1
ATOM 730 C CA . SER A 1 91 ? 10.977 6.332 5.082 1.00 88.31 91 SER A CA 1
ATOM 731 C C . SER A 1 91 ? 9.854 5.548 5.766 1.00 88.31 91 SER A C 1
ATOM 733 O O . SER A 1 91 ? 8.697 5.699 5.383 1.00 88.31 91 SER A O 1
ATOM 735 N N . ALA A 1 92 ? 10.171 4.746 6.785 1.00 90.31 92 ALA A N 1
ATOM 736 C CA . ALA A 1 92 ? 9.198 4.000 7.576 1.00 90.31 92 ALA A CA 1
ATOM 737 C C . ALA A 1 92 ? 8.372 4.941 8.465 1.00 90.31 92 ALA A C 1
ATOM 739 O O . ALA A 1 92 ? 7.146 4.909 8.399 1.00 90.31 92 ALA A O 1
ATOM 740 N N . ILE A 1 93 ? 9.029 5.874 9.165 1.00 90.38 93 ILE A N 1
ATOM 741 C CA . ILE A 1 93 ? 8.365 6.912 9.973 1.00 90.38 93 ILE A CA 1
ATOM 742 C C . ILE A 1 93 ? 7.398 7.733 9.105 1.00 90.38 93 ILE A C 1
ATOM 744 O O . ILE A 1 93 ? 6.237 7.943 9.466 1.00 90.38 93 ILE A O 1
ATOM 748 N N . LYS A 1 94 ? 7.854 8.167 7.921 1.00 90.81 94 LYS A N 1
ATOM 749 C CA . LYS A 1 94 ? 7.028 8.912 6.957 1.00 90.81 94 LYS A CA 1
ATOM 750 C C . LYS A 1 94 ? 5.836 8.094 6.462 1.00 90.81 94 LYS A C 1
ATOM 752 O O . LYS A 1 94 ? 4.722 8.615 6.432 1.00 90.81 94 LYS A O 1
ATOM 757 N N . ALA A 1 95 ? 6.052 6.834 6.085 1.00 92.38 95 ALA A N 1
ATOM 758 C CA . ALA A 1 95 ? 4.981 5.954 5.623 1.00 92.38 95 ALA A CA 1
ATOM 759 C C . ALA A 1 95 ? 3.940 5.700 6.721 1.00 92.38 95 ALA A C 1
ATOM 761 O O . ALA A 1 95 ? 2.746 5.831 6.465 1.00 92.38 95 ALA A O 1
ATOM 762 N N . LYS A 1 96 ? 4.386 5.449 7.957 1.00 90.94 96 LYS A N 1
ATOM 763 C CA . LYS A 1 96 ? 3.531 5.278 9.138 1.00 90.94 96 LYS A CA 1
ATOM 764 C C . LYS A 1 96 ? 2.664 6.510 9.402 1.00 90.94 96 LYS A C 1
ATOM 766 O O . LYS A 1 96 ? 1.472 6.372 9.654 1.00 90.94 96 LYS A O 1
ATOM 771 N N . GLY A 1 97 ? 3.229 7.715 9.282 1.00 89.00 97 GLY A N 1
ATOM 772 C CA . GLY A 1 97 ? 2.482 8.972 9.417 1.00 89.00 97 GLY A CA 1
ATOM 773 C C . GLY A 1 97 ? 1.439 9.208 8.315 1.00 89.00 97 GLY A C 1
ATOM 774 O O . GLY A 1 97 ? 0.438 9.880 8.553 1.00 89.00 97 GLY A O 1
ATOM 775 N N . LYS A 1 98 ? 1.647 8.634 7.123 1.00 89.56 98 LYS A N 1
ATOM 776 C CA . LYS A 1 98 ? 0.719 8.693 5.980 1.00 89.56 98 LYS A CA 1
ATOM 777 C C . LYS A 1 98 ? -0.282 7.529 5.941 1.00 89.56 98 LYS A C 1
ATOM 779 O O . LYS A 1 98 ? -1.118 7.501 5.045 1.00 89.56 98 LYS A O 1
ATOM 784 N N . ALA A 1 99 ? -0.186 6.569 6.858 1.00 90.38 99 ALA A N 1
ATOM 785 C CA . ALA A 1 99 ? -1.011 5.370 6.843 1.00 90.38 99 ALA A CA 1
ATOM 786 C C . ALA A 1 99 ? -2.447 5.645 7.313 1.00 90.38 99 ALA A C 1
ATOM 788 O O . ALA A 1 99 ? -2.661 6.345 8.308 1.00 90.38 99 ALA A O 1
ATOM 789 N N . ASP A 1 100 ? -3.419 5.031 6.637 1.00 86.19 100 ASP A N 1
ATOM 790 C CA . ASP A 1 100 ? -4.818 4.981 7.073 1.00 86.19 100 ASP A CA 1
ATOM 791 C C . ASP A 1 100 ? -5.019 3.888 8.129 1.00 86.19 100 ASP A C 1
ATOM 793 O O . ASP A 1 100 ? -5.754 4.063 9.104 1.00 86.19 100 ASP A O 1
ATOM 797 N N . ILE A 1 101 ? -4.350 2.749 7.928 1.00 85.94 101 ILE A N 1
ATOM 798 C CA . ILE A 1 101 ? -4.388 1.591 8.816 1.00 85.94 101 ILE A CA 1
ATOM 799 C C . ILE A 1 101 ? -2.965 1.206 9.193 1.00 85.94 101 ILE A C 1
ATOM 801 O O . ILE A 1 101 ? -2.107 1.035 8.329 1.00 85.94 101 ILE A O 1
ATOM 805 N N . ILE A 1 102 ? -2.745 0.993 10.486 1.00 87.94 102 ILE A N 1
ATOM 806 C CA . ILE A 1 102 ? -1.510 0.436 11.029 1.00 87.94 102 ILE A CA 1
ATOM 807 C C . ILE A 1 102 ? -1.826 -0.931 11.638 1.00 87.94 102 ILE A C 1
ATOM 809 O O . ILE A 1 102 ? -2.675 -1.055 12.526 1.00 87.94 102 ILE A O 1
ATOM 813 N N . ILE A 1 103 ? -1.137 -1.959 11.154 1.00 84.38 103 ILE A N 1
ATOM 814 C CA . ILE A 1 103 ? -1.247 -3.339 11.621 1.00 84.38 103 ILE A CA 1
ATOM 815 C C . ILE A 1 103 ? 0.055 -3.691 12.320 1.00 84.38 103 ILE A C 1
ATOM 817 O O . ILE A 1 103 ? 1.114 -3.654 11.710 1.00 84.38 103 ILE A O 1
ATOM 821 N N . ASP A 1 104 ? -0.025 -4.071 13.584 1.00 84.38 104 ASP A N 1
ATOM 822 C CA . ASP A 1 104 ? 1.124 -4.596 14.314 1.00 84.38 104 ASP A CA 1
ATOM 823 C C . ASP A 1 104 ? 1.453 -6.024 13.838 1.00 84.38 104 ASP A C 1
ATOM 825 O O . ASP A 1 104 ? 0.564 -6.880 13.742 1.00 84.38 104 ASP A O 1
ATOM 829 N N . ARG A 1 105 ? 2.724 -6.276 13.507 1.00 80.81 105 ARG A N 1
ATOM 830 C CA . ARG A 1 105 ? 3.181 -7.543 12.925 1.00 80.81 105 ARG A CA 1
ATOM 831 C C . ARG A 1 105 ? 3.006 -8.719 13.876 1.00 80.81 105 ARG A C 1
ATOM 833 O O . ARG A 1 105 ? 2.560 -9.779 13.437 1.00 80.81 105 ARG A O 1
ATOM 840 N N . GLU A 1 106 ? 3.313 -8.552 15.161 1.00 74.75 106 GLU A N 1
ATOM 841 C CA . GLU A 1 106 ? 3.111 -9.633 16.127 1.00 74.75 106 GLU A CA 1
ATOM 842 C C . GLU A 1 106 ? 1.639 -10.030 16.205 1.00 74.75 106 GLU A C 1
ATOM 844 O O . GLU A 1 106 ? 1.305 -11.216 16.290 1.00 74.75 106 GLU A O 1
ATOM 849 N N . ASN A 1 107 ? 0.745 -9.040 16.170 1.00 69.62 107 ASN A N 1
ATOM 850 C CA . ASN A 1 107 ? -0.682 -9.290 16.097 1.00 69.62 107 ASN A CA 1
ATOM 851 C C . ASN A 1 107 ? -1.029 -10.006 14.789 1.00 69.62 107 ASN A C 1
ATOM 853 O O . ASN A 1 107 ? -1.700 -11.031 14.851 1.00 69.62 107 ASN A O 1
ATOM 857 N N . LEU A 1 108 ? -0.542 -9.551 13.630 1.00 74.00 108 LEU A N 1
ATOM 858 C CA . LEU A 1 108 ? -0.795 -10.197 12.335 1.00 74.00 108 LEU A CA 1
ATOM 859 C C . LEU A 1 108 ? -0.415 -11.688 12.335 1.00 74.00 108 LEU A C 1
ATOM 861 O O . LEU A 1 108 ? -1.216 -12.535 11.939 1.00 74.00 108 LEU A O 1
ATOM 865 N N . GLU A 1 109 ? 0.770 -12.025 12.840 1.00 69.19 109 GLU A N 1
ATOM 866 C CA . GLU A 1 109 ? 1.258 -13.407 12.896 1.00 69.19 109 GLU A CA 1
ATOM 867 C C . GLU A 1 109 ? 0.437 -14.281 13.857 1.00 69.19 109 GLU A C 1
ATOM 869 O O . GLU A 1 109 ? 0.134 -15.438 13.548 1.00 69.19 109 GLU A O 1
ATOM 874 N N . LYS A 1 110 ? 0.029 -13.736 15.011 1.00 66.50 110 LYS A N 1
ATOM 875 C CA . LYS A 1 110 ? -0.873 -14.421 15.956 1.00 66.50 110 LYS A CA 1
ATOM 876 C C . LYS A 1 110 ? -2.266 -14.627 15.343 1.00 66.50 110 LYS A C 1
ATOM 878 O O . LYS A 1 110 ? -2.882 -15.668 15.557 1.00 66.50 110 LYS A O 1
ATOM 883 N N . LEU A 1 111 ? -2.752 -13.676 14.548 1.00 64.00 111 LEU A N 1
ATOM 884 C CA . LEU A 1 111 ? -4.076 -13.713 13.920 1.00 64.00 111 LEU A CA 1
ATOM 885 C C . LEU A 1 111 ? -4.182 -14.772 12.820 1.00 64.00 111 LEU A C 1
ATOM 887 O O . LEU A 1 111 ? -5.151 -15.531 12.813 1.00 64.00 111 LEU A O 1
ATOM 891 N N . ILE A 1 112 ? -3.170 -14.871 11.951 1.00 68.31 112 ILE A N 1
ATOM 892 C CA . ILE A 1 112 ? -3.101 -15.905 10.903 1.00 68.31 112 ILE A CA 1
ATOM 893 C C . ILE A 1 112 ? -3.117 -17.312 11.524 1.00 68.31 112 ILE A C 1
ATOM 895 O O . ILE A 1 112 ? -3.721 -18.226 10.971 1.00 68.31 112 ILE A O 1
ATOM 899 N N . LYS A 1 113 ? -2.498 -17.485 12.700 1.00 63.31 113 LYS A N 1
ATOM 900 C CA . LYS A 1 113 ? -2.396 -18.783 13.389 1.00 63.31 113 LYS A CA 1
ATOM 901 C C . LYS A 1 113 ? -3.646 -19.178 14.179 1.00 63.31 113 LYS A C 1
ATOM 903 O O . LYS A 1 113 ? -3.930 -20.365 14.289 1.00 63.31 113 LYS A O 1
ATOM 908 N N . VAL A 1 114 ? -4.355 -18.215 14.773 1.00 58.47 114 VAL A N 1
ATOM 909 C CA . VAL A 1 114 ? -5.417 -18.487 15.767 1.00 58.47 114 VAL A CA 1
ATOM 910 C C . VAL A 1 114 ? -6.828 -18.236 15.211 1.00 58.47 114 VAL A C 1
ATOM 912 O O . VAL A 1 114 ? -7.812 -18.584 15.856 1.00 58.47 114 VAL A O 1
ATOM 915 N N . GLY A 1 115 ? -6.960 -17.679 14.001 1.00 51.69 115 GLY A N 1
ATOM 916 C CA . GLY A 1 115 ? -8.254 -17.570 13.316 1.00 51.69 115 GLY A CA 1
ATOM 917 C C . GLY A 1 115 ? -9.246 -16.624 14.001 1.00 51.69 115 GLY A C 1
ATOM 918 O O . GLY A 1 115 ? -10.450 -16.858 13.964 1.00 51.69 115 GLY A O 1
ATOM 919 N N . ASN A 1 116 ? -8.750 -15.558 14.634 1.00 52.41 116 ASN A N 1
ATOM 920 C CA . ASN A 1 116 ? -9.576 -14.551 15.299 1.00 52.41 116 ASN A CA 1
ATOM 921 C C . ASN A 1 116 ? -9.405 -13.160 14.676 1.00 52.41 116 ASN A C 1
ATOM 923 O O . ASN A 1 116 ? -8.500 -12.913 13.888 1.00 52.41 116 ASN A O 1
ATOM 927 N N . SER A 1 117 ? -10.340 -12.263 14.991 1.00 56.84 117 SER A N 1
ATOM 928 C CA . SER A 1 117 ? -10.506 -10.939 14.378 1.00 56.84 117 SER A CA 1
ATOM 929 C C . SER A 1 117 ? -9.250 -10.066 14.411 1.00 56.84 117 SER A C 1
ATOM 931 O O . SER A 1 117 ? -8.689 -9.841 15.483 1.00 56.84 117 SER A O 1
ATOM 933 N N . MET A 1 118 ? -8.890 -9.499 13.256 1.00 61.47 118 MET A N 1
ATOM 934 C CA . MET A 1 118 ? -7.741 -8.610 13.096 1.00 61.47 118 MET A CA 1
ATOM 935 C C . MET A 1 118 ? -7.843 -7.363 13.980 1.00 61.47 118 MET A C 1
ATOM 937 O O . MET A 1 118 ? -8.805 -6.603 13.869 1.00 61.47 118 MET A O 1
ATOM 941 N N . LYS A 1 119 ? -6.846 -7.151 14.848 1.00 64.94 119 LYS A N 1
ATOM 942 C CA . LYS A 1 119 ? -6.657 -5.885 15.561 1.00 64.94 119 LYS A CA 1
ATOM 943 C C . LYS A 1 119 ? -5.753 -4.998 14.719 1.00 64.94 119 LYS A C 1
ATOM 945 O O . LYS A 1 119 ? -4.615 -5.360 14.447 1.00 64.94 119 LYS A O 1
ATOM 950 N N . PHE A 1 120 ? -6.268 -3.850 14.316 1.00 73.12 120 PHE A N 1
ATOM 951 C CA . PHE A 1 120 ? -5.509 -2.827 13.616 1.00 73.12 120 PHE A CA 1
ATOM 952 C C . PHE A 1 120 ? -5.899 -1.460 14.162 1.00 73.12 120 PHE A C 1
ATOM 954 O O . PHE A 1 120 ? -7.044 -1.248 14.572 1.00 73.12 120 PHE A O 1
ATOM 961 N N . LYS A 1 121 ? -4.928 -0.550 14.197 1.00 76.38 121 LYS A N 1
ATOM 962 C CA . LYS A 1 121 ? -5.139 0.838 14.585 1.00 76.38 121 LYS A CA 1
ATOM 963 C C . LYS A 1 121 ? -5.532 1.620 13.345 1.00 76.38 121 LYS A C 1
ATOM 965 O O . LYS A 1 121 ? -4.872 1.526 12.312 1.00 76.38 121 LYS A O 1
ATOM 970 N N . ILE A 1 122 ? -6.592 2.401 13.458 1.00 75.06 122 ILE A N 1
ATOM 971 C CA . ILE A 1 122 ? -7.052 3.267 12.377 1.00 75.06 122 ILE A CA 1
ATOM 972 C C . ILE A 1 122 ? -6.581 4.695 12.670 1.00 75.06 122 ILE A C 1
ATOM 974 O O . ILE A 1 122 ? -6.640 5.153 13.813 1.00 75.06 122 ILE A O 1
ATOM 978 N N . ASN A 1 123 ? -6.080 5.398 11.654 1.00 71.81 123 ASN A N 1
ATOM 979 C CA . ASN A 1 123 ? -5.617 6.771 11.811 1.00 71.81 123 ASN A CA 1
ATOM 980 C C . ASN A 1 123 ? -6.794 7.768 11.795 1.00 71.81 123 ASN A C 1
ATOM 982 O O . ASN A 1 123 ? -7.534 7.887 10.818 1.00 71.81 123 ASN A O 1
ATOM 986 N N . PHE A 1 124 ? -6.949 8.495 12.905 1.00 58.59 124 PHE A N 1
ATOM 987 C CA . PHE A 1 124 ? -8.095 9.344 13.252 1.00 58.59 124 PHE A CA 1
ATOM 988 C C . PHE A 1 124 ? -8.327 10.531 12.312 1.00 58.59 124 PHE A C 1
ATOM 990 O O . PHE A 1 124 ? -9.447 11.036 12.224 1.00 58.59 124 PHE A O 1
ATOM 997 N N . GLU A 1 125 ? -7.288 11.007 11.631 1.00 59.66 125 GLU A N 1
ATOM 998 C CA . GLU A 1 125 ? -7.390 12.222 10.821 1.00 59.66 125 GLU A CA 1
ATOM 999 C C . GLU A 1 125 ? -8.051 11.983 9.454 1.00 59.66 125 GLU A C 1
ATOM 1001 O O . GLU A 1 125 ? -8.519 12.939 8.836 1.00 59.66 125 GLU A O 1
ATOM 1006 N N . GLN A 1 126 ? -8.126 10.728 8.986 1.00 59.97 126 GLN A N 1
ATOM 1007 C CA . GLN A 1 126 ? -8.319 10.440 7.556 1.00 59.97 126 GLN A CA 1
ATOM 1008 C C . GLN A 1 126 ? -9.484 9.497 7.212 1.00 59.97 126 GLN A C 1
ATOM 1010 O O . GLN A 1 126 ? -9.720 9.225 6.034 1.00 59.97 126 GLN A O 1
ATOM 1015 N N . VAL A 1 127 ? -10.283 9.029 8.181 1.00 72.25 127 VAL A N 1
ATOM 1016 C CA . VAL A 1 127 ? -11.408 8.127 7.860 1.00 72.25 127 VAL A CA 1
ATOM 1017 C C . VAL A 1 127 ? -12.613 8.914 7.350 1.00 72.25 127 VAL A C 1
ATOM 1019 O O . VAL A 1 127 ? -13.514 9.311 8.096 1.00 72.25 127 VAL A O 1
ATOM 1022 N N . SER A 1 128 ? -12.635 9.128 6.037 1.00 77.31 128 SER A N 1
ATOM 1023 C CA . SER A 1 128 ? -13.851 9.500 5.320 1.00 77.31 128 SER A CA 1
ATOM 1024 C C . SER A 1 128 ? -14.813 8.310 5.229 1.00 77.31 128 SER A C 1
ATOM 1026 O O . SER A 1 128 ? -14.407 7.150 5.330 1.00 77.31 128 SER A O 1
ATOM 1028 N N . CYS A 1 129 ? -16.098 8.573 4.978 1.00 80.06 129 CYS A N 1
ATOM 1029 C CA . CYS A 1 129 ? -17.069 7.505 4.709 1.00 80.06 129 CYS A CA 1
ATOM 1030 C C . CYS A 1 129 ? -16.636 6.626 3.522 1.00 80.06 129 CYS A C 1
ATOM 1032 O O . CYS A 1 129 ? -16.800 5.410 3.557 1.00 80.06 129 CYS A O 1
ATOM 1034 N N . PHE A 1 130 ? -16.031 7.231 2.497 1.00 81.12 130 PHE A N 1
ATOM 1035 C CA . PHE A 1 130 ? -15.472 6.509 1.359 1.00 81.12 130 PHE A CA 1
ATOM 1036 C C . PHE A 1 130 ? -14.340 5.563 1.788 1.00 81.12 130 PHE A C 1
ATOM 1038 O O . PHE A 1 130 ? -14.411 4.370 1.496 1.00 81.12 130 PHE A O 1
ATOM 1045 N N . ASN A 1 131 ? -13.367 6.051 2.567 1.00 80.50 131 ASN A N 1
ATOM 1046 C CA . ASN A 1 131 ? -12.277 5.218 3.084 1.00 80.50 131 ASN A CA 1
ATOM 1047 C C . ASN A 1 131 ? -12.822 4.083 3.960 1.00 80.50 131 ASN A C 1
ATOM 1049 O O . ASN A 1 131 ? -12.371 2.952 3.830 1.00 80.50 131 ASN A O 1
ATOM 1053 N N . ALA A 1 132 ? -13.851 4.332 4.776 1.00 82.81 132 ALA A N 1
ATOM 1054 C CA . ALA A 1 132 ? -14.494 3.283 5.568 1.00 82.81 132 ALA A CA 1
ATOM 1055 C C . ALA A 1 132 ? -15.061 2.148 4.695 1.00 82.81 132 ALA A C 1
ATOM 1057 O O . ALA A 1 132 ? -14.861 0.973 5.007 1.00 82.81 132 ALA A O 1
ATOM 1058 N N . HIS A 1 133 ? -15.714 2.476 3.575 1.00 85.38 133 HIS A N 1
ATOM 1059 C CA . HIS A 1 133 ? -16.197 1.474 2.621 1.00 85.38 133 HIS A CA 1
ATOM 1060 C C . HIS A 1 133 ? -15.056 0.725 1.926 1.00 85.38 133 HIS A C 1
ATOM 1062 O O . HIS A 1 133 ? -15.126 -0.500 1.811 1.00 85.38 133 HIS A O 1
ATOM 1068 N N . VAL A 1 134 ? -14.006 1.434 1.495 1.00 85.94 134 VAL A N 1
ATOM 1069 C CA . VAL A 1 134 ? -12.824 0.818 0.870 1.00 85.94 134 VAL A CA 1
ATOM 1070 C C . VAL A 1 134 ? -12.164 -0.164 1.836 1.00 85.94 134 VAL A C 1
ATOM 1072 O O . VAL A 1 134 ? -11.915 -1.305 1.460 1.00 85.94 134 VAL A O 1
ATOM 1075 N N . ILE A 1 135 ? -11.967 0.233 3.094 1.00 83.25 135 ILE A N 1
ATOM 1076 C CA . ILE A 1 135 ? -11.403 -0.612 4.152 1.00 83.25 135 ILE A CA 1
ATOM 1077 C C . ILE A 1 135 ? -12.278 -1.842 4.397 1.00 83.25 135 ILE A C 1
ATOM 1079 O O . ILE A 1 135 ? -11.773 -2.961 4.442 1.00 83.25 135 ILE A O 1
ATOM 1083 N N . CYS A 1 136 ? -13.595 -1.657 4.519 1.00 84.00 136 CYS A N 1
ATOM 1084 C CA . CYS A 1 136 ? -14.532 -2.763 4.707 1.00 84.00 136 CYS A CA 1
ATOM 1085 C C . CYS A 1 136 ? -14.464 -3.773 3.559 1.00 84.00 136 CYS A C 1
ATOM 1087 O O . CYS A 1 136 ? -14.425 -4.976 3.815 1.00 84.00 136 CYS A O 1
ATOM 1089 N N . LYS A 1 137 ? -14.415 -3.298 2.306 1.00 84.56 137 LYS A N 1
ATOM 1090 C CA . LYS A 1 137 ? -14.294 -4.165 1.127 1.00 84.56 137 LYS A CA 1
ATOM 1091 C C . LYS A 1 137 ? -12.936 -4.875 1.114 1.00 84.56 137 LYS A C 1
ATOM 1093 O O . LYS A 1 137 ? -12.905 -6.092 0.977 1.00 84.56 137 LYS A O 1
ATOM 1098 N N . ALA A 1 138 ? -11.841 -4.142 1.327 1.00 80.56 138 ALA A N 1
ATOM 1099 C CA . ALA A 1 138 ? -10.477 -4.673 1.289 1.00 80.56 138 ALA A CA 1
ATOM 1100 C C . ALA A 1 138 ? -10.208 -5.724 2.379 1.00 80.56 138 ALA A C 1
ATOM 1102 O O . ALA A 1 138 ? -9.557 -6.729 2.119 1.00 80.56 138 ALA A O 1
ATOM 1103 N N . LEU A 1 139 ? -10.730 -5.514 3.589 1.00 78.06 139 LEU A N 1
ATOM 1104 C CA . LEU A 1 139 ? -10.533 -6.419 4.726 1.00 78.06 139 LEU A CA 1
ATOM 1105 C C . LEU A 1 139 ? -11.678 -7.426 4.909 1.00 78.06 139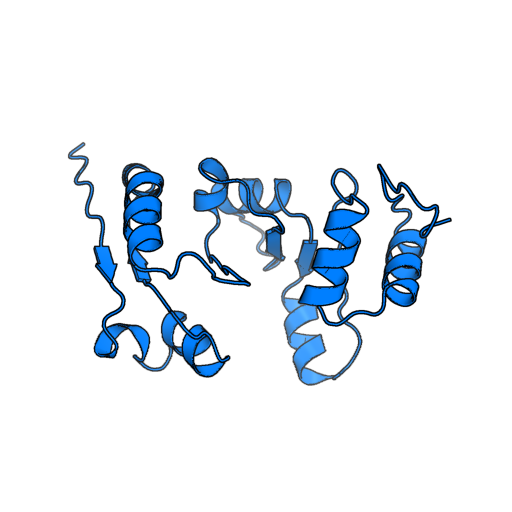 LEU A C 1
ATOM 1107 O O . LEU A 1 139 ? -11.684 -8.175 5.887 1.00 78.06 139 LEU A O 1
ATOM 1111 N N . ASN A 1 140 ? -12.666 -7.429 4.009 1.00 80.38 140 ASN A N 1
ATOM 1112 C CA . ASN A 1 140 ? -13.883 -8.236 4.110 1.00 80.38 140 ASN A CA 1
ATOM 1113 C C . ASN A 1 140 ? -14.600 -8.089 5.477 1.00 80.38 140 ASN A C 1
ATOM 1115 O O . ASN A 1 140 ? -15.034 -9.057 6.107 1.00 80.38 140 ASN A O 1
ATOM 1119 N N . ILE A 1 141 ? -14.707 -6.850 5.966 1.00 82.88 141 ILE A N 1
ATOM 1120 C CA . ILE A 1 141 ? -15.371 -6.500 7.228 1.00 82.88 141 ILE A CA 1
ATOM 1121 C C . ILE A 1 141 ? -16.740 -5.897 6.916 1.00 82.88 141 ILE A C 1
ATOM 1123 O O . ILE A 1 141 ? -16.874 -4.996 6.094 1.00 82.88 141 ILE A O 1
ATOM 1127 N N . LYS A 1 142 ? -17.786 -6.354 7.612 1.00 85.50 142 LYS A N 1
ATOM 1128 C CA . LYS A 1 142 ? -19.121 -5.749 7.496 1.00 85.50 142 LYS A CA 1
ATOM 1129 C C . LYS A 1 142 ? -19.126 -4.335 8.080 1.00 85.50 142 LYS A C 1
ATOM 1131 O O . LYS A 1 142 ? -18.672 -4.140 9.207 1.00 85.50 142 LYS A O 1
ATOM 1136 N N . LEU A 1 143 ? -19.751 -3.392 7.376 1.00 83.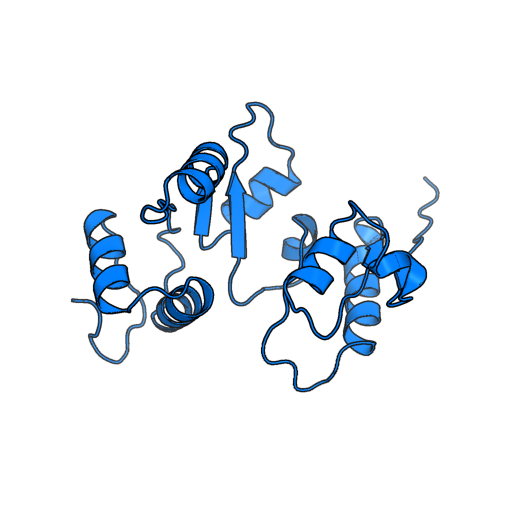94 143 LEU A N 1
ATOM 1137 C CA . LEU A 1 143 ? -19.808 -1.979 7.771 1.00 83.94 143 LEU A CA 1
ATOM 1138 C C . LEU A 1 143 ? -20.289 -1.742 9.220 1.00 83.94 143 LEU A C 1
ATOM 1140 O O . LEU A 1 143 ? -19.630 -0.978 9.916 1.00 83.94 143 LEU A O 1
ATOM 1144 N N . PRO A 1 144 ? -21.330 -2.428 9.750 1.00 84.19 144 PRO A N 1
ATOM 1145 C CA . PRO A 1 144 ? -21.736 -2.244 11.150 1.00 84.19 144 PRO A CA 1
ATOM 1146 C C . PRO A 1 144 ? -20.671 -2.690 12.158 1.00 84.19 144 PRO A C 1
ATOM 1148 O O . PRO A 1 144 ? -20.483 -2.060 13.195 1.00 84.19 144 PRO A O 1
ATOM 1151 N N . LYS A 1 145 ? -19.940 -3.770 11.845 1.00 84.19 145 LYS A N 1
ATOM 1152 C CA . LYS A 1 145 ? -18.820 -4.233 12.673 1.00 84.19 145 LYS A CA 1
ATOM 1153 C C . LYS A 1 145 ? -17.685 -3.213 12.640 1.00 84.19 145 LYS A C 1
ATOM 1155 O O . LYS A 1 145 ? -17.111 -2.928 13.681 1.00 84.19 145 LYS A O 1
ATOM 1160 N N . PHE A 1 146 ? -17.393 -2.656 11.467 1.00 83.81 146 PHE A N 1
ATOM 1161 C CA . PHE A 1 146 ? -16.389 -1.608 11.324 1.00 83.81 146 PHE A CA 1
ATOM 1162 C C . PHE A 1 146 ? -16.781 -0.328 12.071 1.00 83.81 146 PHE A C 1
ATOM 1164 O O . PHE A 1 146 ? -15.948 0.226 12.773 1.00 83.81 146 PHE A O 1
ATOM 1171 N N . GLY A 1 147 ? -18.052 0.085 12.013 1.00 83.12 147 GLY A N 1
ATOM 1172 C CA . GLY A 1 147 ? -18.579 1.203 12.804 1.00 83.12 147 GLY A CA 1
ATOM 1173 C C . GLY A 1 147 ? -18.333 1.016 14.297 1.00 83.12 147 GLY A C 1
ATOM 1174 O O . GLY A 1 147 ? -17.689 1.855 14.912 1.00 83.12 147 GLY A O 1
ATOM 1175 N N . LYS A 1 148 ? -18.684 -0.156 14.843 1.00 83.00 148 LYS A N 1
ATOM 1176 C CA . LYS A 1 148 ? -18.376 -0.493 16.240 1.00 83.00 148 LYS A CA 1
ATOM 1177 C C . LYS A 1 148 ? -16.875 -0.403 16.552 1.00 83.00 148 LYS A C 1
ATOM 1179 O O . LYS A 1 148 ? -16.502 0.092 17.604 1.00 83.00 148 LYS A O 1
ATOM 1184 N N . MET A 1 149 ? -16.007 -0.860 15.643 1.00 82.31 149 MET A N 1
ATOM 1185 C CA . MET A 1 149 ? -14.550 -0.772 15.825 1.00 82.31 149 MET A CA 1
ATOM 1186 C C . MET A 1 149 ? -14.032 0.670 15.834 1.00 82.31 149 MET A C 1
ATOM 1188 O O . MET A 1 149 ? -13.025 0.939 16.490 1.00 82.31 149 MET A O 1
ATOM 1192 N N . LEU A 1 150 ? -14.675 1.569 15.086 1.00 81.56 150 LEU A N 1
ATOM 1193 C CA . LEU A 1 150 ? -14.379 2.999 15.112 1.00 81.56 150 LEU A CA 1
ATOM 1194 C C . LEU A 1 150 ? -14.829 3.603 16.447 1.00 81.56 150 LEU A C 1
ATOM 1196 O O . LEU A 1 150 ? -14.028 4.275 17.092 1.00 81.56 150 LEU A O 1
ATOM 1200 N N . ASP A 1 151 ? -16.044 3.290 16.900 1.00 81.00 151 ASP A N 1
ATOM 1201 C CA . ASP A 1 151 ? -16.595 3.768 18.175 1.00 81.00 151 ASP A CA 1
ATOM 1202 C C . ASP A 1 151 ? -15.747 3.311 19.368 1.00 81.00 151 ASP A C 1
ATOM 1204 O O . ASP A 1 151 ? -15.367 4.126 20.207 1.00 81.00 151 ASP A O 1
ATOM 1208 N N . ASP A 1 152 ? -15.366 2.028 19.400 1.00 83.38 152 ASP A N 1
ATOM 1209 C CA . ASP A 1 152 ? -14.507 1.441 20.438 1.00 83.38 152 ASP A CA 1
ATOM 1210 C C . ASP A 1 152 ? -13.119 2.122 20.486 1.00 83.38 152 ASP A C 1
ATOM 1212 O O . ASP A 1 152 ? -12.448 2.121 21.519 1.00 83.38 152 ASP A O 1
ATOM 1216 N N . GLN A 1 153 ? -12.686 2.726 19.373 1.00 79.62 153 GLN A N 1
ATOM 1217 C CA . GLN A 1 153 ? -11.450 3.504 19.266 1.00 79.62 153 GLN A CA 1
ATOM 1218 C C . GLN A 1 153 ? -11.670 5.016 19.431 1.00 79.62 153 GLN A C 1
ATOM 1220 O O . GLN A 1 153 ? -10.697 5.760 19.373 1.00 79.62 153 GLN A O 1
ATOM 1225 N N . ASN A 1 154 ? -12.899 5.486 19.674 1.00 79.69 154 ASN A N 1
ATOM 1226 C CA . ASN A 1 154 ? -13.293 6.901 19.686 1.00 79.69 154 ASN A CA 1
ATOM 1227 C C . ASN A 1 154 ? -13.015 7.639 18.357 1.00 79.69 154 ASN A C 1
ATOM 1229 O O . ASN A 1 154 ? -12.662 8.822 18.345 1.00 79.69 154 ASN A O 1
ATOM 1233 N N . ILE A 1 155 ? -13.167 6.953 17.222 1.00 78.06 155 ILE A N 1
ATOM 1234 C CA . ILE A 1 155 ? -12.984 7.517 15.879 1.00 78.06 155 ILE A CA 1
ATOM 1235 C C . ILE A 1 155 ? -14.330 7.974 15.323 1.00 78.06 155 ILE A C 1
ATOM 1237 O O . ILE A 1 155 ? -15.245 7.178 15.147 1.00 78.06 155 ILE A O 1
ATOM 1241 N N . LYS A 1 156 ? -14.424 9.254 14.949 1.00 73.88 156 LYS A N 1
ATOM 1242 C CA . LYS A 1 156 ? -15.584 9.791 14.226 1.00 73.88 156 LYS A CA 1
ATOM 1243 C C . LYS A 1 156 ? -15.325 9.806 12.726 1.00 73.88 156 LYS A C 1
ATOM 1245 O O . LYS A 1 156 ? -14.352 10.408 12.274 1.00 73.88 156 LYS A O 1
ATOM 1250 N N . VAL A 1 157 ? -16.235 9.220 11.953 1.00 71.81 157 VAL A N 1
ATOM 1251 C CA . VAL A 1 157 ? -16.192 9.299 10.487 1.00 71.81 157 VAL A CA 1
ATOM 1252 C C . VAL A 1 157 ? -16.537 10.717 10.045 1.00 71.81 157 VAL A C 1
ATOM 1254 O O . VAL A 1 157 ? -17.603 11.242 10.370 1.00 71.81 157 VAL A O 1
ATOM 1257 N N . ARG A 1 158 ? -15.643 11.348 9.281 1.00 67.31 158 ARG A N 1
ATOM 1258 C CA . ARG A 1 158 ? -15.884 12.684 8.717 1.00 67.31 158 ARG A CA 1
ATOM 1259 C C . ARG A 1 158 ? -16.507 12.572 7.326 1.00 67.31 158 ARG A C 1
ATOM 1261 O O . ARG A 1 158 ? -16.302 11.591 6.611 1.00 67.31 158 ARG A O 1
ATOM 1268 N N . TYR A 1 159 ? -17.270 13.593 6.934 1.00 64.06 159 TYR A N 1
ATOM 1269 C CA . TYR A 1 159 ? -17.887 13.695 5.601 1.00 64.06 159 TYR A CA 1
ATOM 1270 C C . TYR A 1 159 ? -18.835 12.530 5.248 1.00 64.06 159 TYR A C 1
ATOM 1272 O O . TYR A 1 159 ? -18.951 12.134 4.090 1.00 64.06 159 TYR A O 1
ATOM 1280 N N . CYS A 1 160 ? -19.523 11.961 6.244 1.00 63.59 160 CYS A N 1
ATOM 1281 C CA . CYS A 1 160 ? -20.557 10.957 6.006 1.00 63.59 160 CYS A CA 1
ATOM 1282 C C . CYS A 1 160 ? -21.844 11.645 5.540 1.00 63.59 160 CYS A C 1
ATOM 1284 O O . CYS A 1 160 ? -22.543 12.268 6.335 1.00 63.59 160 CYS A O 1
ATOM 1286 N N . GLN A 1 161 ? -22.166 11.529 4.251 1.00 54.75 161 GLN A N 1
ATOM 1287 C CA . GLN A 1 161 ? -23.361 12.157 3.676 1.00 54.75 161 GLN A CA 1
ATOM 1288 C C . GLN A 1 161 ? -24.680 11.469 4.079 1.00 54.75 161 GLN A C 1
ATOM 1290 O O . GLN A 1 161 ? -25.744 11.994 3.772 1.00 54.75 161 GLN A O 1
ATOM 1295 N N . LEU A 1 162 ? -24.634 10.318 4.767 1.00 57.84 162 LEU A N 1
ATOM 1296 C CA . LEU A 1 162 ? -25.810 9.462 4.998 1.00 57.84 162 LEU A CA 1
ATOM 1297 C C . LEU A 1 162 ? -26.041 9.050 6.464 1.00 57.84 162 LEU A C 1
ATOM 1299 O O . LEU A 1 162 ? -26.926 8.241 6.725 1.00 57.84 162 LEU A O 1
ATOM 1303 N N . GLY A 1 163 ? -25.264 9.561 7.428 1.00 57.66 163 GLY A N 1
ATOM 1304 C CA . GLY A 1 163 ? -25.458 9.236 8.854 1.00 57.66 163 GLY A CA 1
ATOM 1305 C C . GLY A 1 163 ? -25.322 7.742 9.197 1.00 57.66 163 GLY A C 1
ATOM 1306 O O . GLY A 1 163 ? -25.913 7.277 10.168 1.00 57.66 163 GLY A O 1
ATOM 1307 N N . LEU A 1 164 ? -24.572 6.988 8.382 1.00 59.06 164 LEU A N 1
ATOM 1308 C CA . LEU A 1 164 ? -24.339 5.542 8.538 1.00 59.06 164 LEU A CA 1
ATOM 1309 C C . LEU A 1 164 ? -23.510 5.198 9.781 1.00 59.06 164 LEU A C 1
ATOM 1311 O O . LEU A 1 164 ? -23.593 4.083 10.289 1.00 59.06 164 LEU A O 1
ATOM 1315 N N . PHE A 1 165 ? -22.730 6.162 10.259 1.00 57.44 165 PHE A N 1
ATOM 1316 C CA . PHE A 1 165 ? -21.997 6.110 11.514 1.00 57.44 165 PHE A CA 1
ATOM 1317 C C . PHE A 1 165 ? -22.632 7.167 12.427 1.00 57.44 165 PHE A C 1
ATOM 1319 O O . PHE A 1 165 ? -22.699 8.334 12.030 1.00 57.44 165 PHE A O 1
ATOM 1326 N N . LYS A 1 166 ? -23.184 6.746 13.570 1.00 50.75 166 LYS A N 1
ATOM 1327 C CA . LYS A 1 166 ? -23.851 7.614 14.553 1.00 50.75 166 LYS A CA 1
ATOM 1328 C C . LYS A 1 166 ? -22.974 7.792 15.776 1.00 50.75 166 LYS A C 1
ATOM 1330 O O . LYS A 1 166 ? -22.507 6.749 16.268 1.00 50.75 166 LYS A O 1
#